Protein AF-A0A7J9F022-F1 (afdb_monomer_lite)

Foldseek 3Di:
DVVVCVDPVNDDPVVVLVVVLVVLLVVQAPDPPRPDDPRSVVSNVVSVVVVCVVVDDPPPPPVVVVVVVVVVVVVD

Sequence (76 aa):
MLLQYLHPDNMSSAEKMKIELAKVRDEFKMSESDCGSARVQVAQLTTKIKHLSSVLHKKVTLQMRFSLYTWMLSLQ

Organism: NCBI:txid34281

pLDDT: mean 77.88, std 11.26, range [52.16, 92.44]

Radius of gyration: 15.32 Å; chains: 1; bounding box: 36×43×30 Å

InterPro domains:
  IPR009068 uS15/NS1, RNA-binding domain superfamily [SSF47060] (19-57)

Secondary structure (DSSP, 8-state):
-HHHHT-GGGS-HHHHHHHHHHHHHHHH-SSTT-S--HHHHHHHHHHHHHHHHHH--TT-HHHHHHHHHHHHHTT-

Structure (mmCIF, N/CA/C/O backbone):
data_AF-A0A7J9F022-F1
#
_entry.id   AF-A0A7J9F022-F1
#
loop_
_atom_site.group_PDB
_atom_site.id
_atom_site.type_symbol
_atom_site.label_atom_id
_atom_site.label_alt_id
_atom_site.label_comp_id
_atom_site.label_asym_id
_atom_site.label_entity_id
_atom_site.label_seq_id
_atom_site.pdbx_PDB_ins_code
_atom_site.Cartn_x
_atom_site.Cartn_y
_atom_site.Cartn_z
_atom_site.occupancy
_atom_site.B_iso_or_equiv
_atom_site.auth_seq_id
_atom_site.auth_comp_id
_atom_site.auth_asym_id
_atom_site.auth_atom_id
_atom_site.pdbx_PDB_model_num
ATOM 1 N N . MET A 1 1 ? 1.754 -27.621 -16.172 1.00 61.03 1 MET A N 1
ATOM 2 C CA . MET A 1 1 ? 2.306 -26.498 -16.963 1.00 61.03 1 MET A CA 1
ATOM 3 C C . MET A 1 1 ? 1.905 -25.133 -16.388 1.00 61.03 1 MET A C 1
ATOM 5 O O . MET A 1 1 ? 2.786 -24.323 -16.162 1.00 61.03 1 MET A O 1
ATOM 9 N N . LEU A 1 2 ? 0.634 -24.885 -16.038 1.00 62.84 2 LEU A N 1
ATOM 10 C CA . LEU A 1 2 ? 0.178 -23.582 -15.506 1.00 62.84 2 LEU A CA 1
ATOM 11 C C . LEU A 1 2 ? 0.771 -23.186 -14.130 1.00 62.84 2 LEU A C 1
ATOM 13 O O . LEU A 1 2 ? 1.048 -22.017 -13.887 1.00 62.84 2 LEU A O 1
ATOM 17 N N . LEU A 1 3 ? 1.037 -24.165 -13.256 1.00 67.56 3 LEU A N 1
ATOM 18 C CA . LEU A 1 3 ? 1.583 -23.937 -11.907 1.00 67.56 3 LEU A CA 1
ATOM 19 C C . LEU A 1 3 ? 3.017 -23.372 -11.890 1.00 67.56 3 LEU A C 1
ATOM 21 O O . LEU A 1 3 ? 3.395 -22.730 -10.918 1.00 67.56 3 LEU A O 1
ATOM 25 N N . GLN A 1 4 ? 3.808 -23.568 -12.954 1.00 64.00 4 GLN A N 1
ATOM 26 C CA . GLN A 1 4 ? 5.163 -23.004 -13.040 1.00 64.00 4 GLN A CA 1
ATOM 27 C C . GLN A 1 4 ? 5.150 -21.484 -13.258 1.00 64.00 4 GLN A C 1
ATOM 29 O O . GLN A 1 4 ? 6.029 -20.789 -12.759 1.00 64.00 4 GLN A O 1
ATOM 34 N N . TYR A 1 5 ? 4.147 -20.947 -13.957 1.00 63.44 5 TYR A N 1
ATOM 35 C CA . TYR A 1 5 ? 4.040 -19.505 -14.216 1.00 63.44 5 TYR A CA 1
ATOM 36 C C . TYR A 1 5 ? 3.548 -18.710 -13.000 1.00 63.44 5 TYR A C 1
ATOM 38 O O . TYR A 1 5 ? 3.844 -17.529 -12.887 1.00 63.44 5 TYR A O 1
ATOM 46 N N . LEU A 1 6 ? 2.847 -19.364 -12.068 1.00 65.94 6 LEU A N 1
ATOM 47 C CA . LEU A 1 6 ? 2.373 -18.769 -10.812 1.00 65.94 6 LEU A CA 1
ATOM 48 C C . LEU A 1 6 ? 3.384 -18.918 -9.663 1.00 65.94 6 LEU A C 1
ATOM 50 O O . LEU A 1 6 ? 3.077 -18.576 -8.522 1.00 65.94 6 LEU A O 1
ATOM 54 N N . HIS A 1 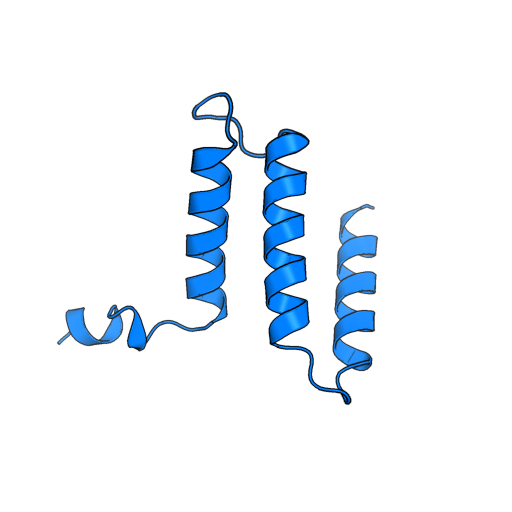7 ? 4.579 -19.453 -9.940 1.00 74.44 7 HIS A N 1
ATOM 55 C CA . HIS A 1 7 ? 5.600 -19.621 -8.916 1.00 74.44 7 HIS A CA 1
ATOM 56 C C . HIS A 1 7 ? 6.056 -18.249 -8.392 1.00 74.44 7 HIS A C 1
ATOM 58 O O . HIS A 1 7 ? 6.309 -17.353 -9.203 1.00 74.44 7 HIS A O 1
ATOM 64 N N . PRO A 1 8 ? 6.230 -18.066 -7.070 1.00 72.50 8 PRO A N 1
ATOM 65 C CA . PRO A 1 8 ? 6.665 -16.795 -6.496 1.00 72.50 8 PRO A CA 1
ATOM 66 C C . PRO A 1 8 ? 7.964 -16.238 -7.083 1.00 72.50 8 PRO A C 1
ATOM 68 O O . PRO A 1 8 ? 8.158 -15.022 -7.126 1.00 72.50 8 PRO A O 1
ATOM 71 N N . ASP A 1 9 ? 8.833 -17.110 -7.585 1.00 75.31 9 ASP A N 1
ATOM 72 C CA . ASP A 1 9 ? 10.083 -16.707 -8.234 1.00 75.31 9 ASP A CA 1
ATOM 73 C C . ASP A 1 9 ? 9.867 -16.073 -9.610 1.00 75.31 9 ASP A C 1
ATOM 75 O O . ASP A 1 9 ? 10.650 -15.214 -10.006 1.00 75.31 9 ASP A O 1
ATOM 79 N N . ASN A 1 10 ? 8.768 -16.417 -10.283 1.00 78.38 10 ASN A N 1
ATOM 80 C CA . ASN A 1 10 ? 8.398 -15.887 -11.594 1.00 78.38 10 ASN A CA 1
ATOM 81 C C . ASN A 1 10 ? 7.506 -14.637 -11.508 1.00 78.38 10 ASN A C 1
ATOM 83 O O . ASN A 1 10 ? 7.186 -14.043 -12.536 1.00 78.38 10 ASN A O 1
ATOM 87 N N . MET A 1 11 ? 7.125 -14.207 -10.299 1.00 81.00 11 MET A N 1
ATOM 88 C CA . MET A 1 11 ? 6.368 -12.971 -10.096 1.00 81.00 11 MET A CA 1
ATOM 89 C C . MET A 1 11 ? 7.248 -11.734 -10.275 1.00 81.00 11 MET A C 1
ATOM 91 O O . MET A 1 11 ? 8.375 -11.659 -9.767 1.00 81.00 11 MET A O 1
ATOM 95 N N . SER A 1 12 ? 6.689 -10.707 -10.908 1.00 83.50 12 SER A N 1
ATOM 96 C CA . SER A 1 12 ? 7.328 -9.399 -11.012 1.00 83.50 12 SER A CA 1
ATOM 97 C C . SER A 1 12 ? 7.505 -8.742 -9.635 1.00 83.50 12 SER A C 1
ATOM 99 O O . SER A 1 12 ? 6.758 -8.991 -8.685 1.00 83.50 12 SER A O 1
ATOM 101 N N . SER A 1 13 ? 8.476 -7.830 -9.522 1.00 80.25 13 SER A N 1
ATOM 102 C CA . SER A 1 13 ? 8.671 -7.016 -8.308 1.00 80.25 13 SER A CA 1
ATOM 103 C C . SER A 1 13 ? 7.398 -6.253 -7.908 1.00 80.25 13 SER A C 1
ATOM 105 O O . SER A 1 13 ? 7.130 -6.099 -6.715 1.00 80.25 13 SER A O 1
ATOM 107 N N . ALA A 1 14 ? 6.590 -5.828 -8.884 1.00 82.38 14 ALA A N 1
ATOM 108 C CA . ALA A 1 14 ? 5.324 -5.147 -8.643 1.00 82.38 14 ALA A CA 1
ATOM 109 C C . ALA A 1 14 ? 4.268 -6.076 -8.018 1.00 82.38 14 ALA A C 1
ATOM 111 O O . ALA A 1 14 ? 3.541 -5.657 -7.119 1.00 82.38 14 ALA A O 1
ATOM 112 N N . GLU A 1 15 ? 4.184 -7.336 -8.447 1.00 84.25 15 GLU A N 1
ATOM 113 C CA . GLU A 1 15 ? 3.263 -8.325 -7.868 1.00 84.25 15 GLU A CA 1
ATOM 114 C C . GLU A 1 15 ? 3.681 -8.720 -6.454 1.00 84.25 15 GLU A C 1
ATOM 116 O O . GLU A 1 15 ? 2.847 -8.727 -5.547 1.00 84.25 15 GLU A O 1
ATOM 121 N N . LYS A 1 16 ? 4.985 -8.925 -6.231 1.00 86.62 16 LYS A N 1
ATOM 122 C CA . LYS A 1 16 ? 5.543 -9.142 -4.887 1.00 86.62 16 LYS A CA 1
ATOM 123 C C . LYS A 1 16 ? 5.205 -7.973 -3.958 1.00 86.62 16 LYS A C 1
ATOM 125 O O . LYS A 1 16 ? 4.747 -8.189 -2.840 1.00 86.62 16 LYS A O 1
ATOM 130 N N . MET A 1 17 ? 5.332 -6.736 -4.442 1.00 88.00 17 MET A N 1
ATOM 131 C CA . MET A 1 17 ? 4.967 -5.540 -3.678 1.00 88.00 17 MET A CA 1
ATOM 132 C C . MET A 1 17 ? 3.470 -5.478 -3.345 1.00 88.00 17 MET A C 1
ATOM 134 O O . MET A 1 17 ? 3.106 -5.120 -2.228 1.00 88.00 17 MET A O 1
ATOM 138 N N . LYS A 1 18 ? 2.583 -5.842 -4.278 1.00 88.62 18 LYS A N 1
ATOM 139 C CA . LYS A 1 18 ? 1.134 -5.889 -4.009 1.00 88.62 18 LYS A CA 1
ATOM 140 C C . LYS A 1 18 ? 0.795 -6.878 -2.891 1.00 88.62 18 LYS A C 1
ATOM 142 O O . LYS A 1 18 ? -0.026 -6.553 -2.037 1.00 88.62 18 LYS A O 1
ATOM 147 N N . ILE A 1 19 ? 1.447 -8.041 -2.874 1.00 90.69 19 ILE A N 1
ATOM 148 C CA . ILE A 1 19 ? 1.265 -9.056 -1.826 1.00 90.69 19 ILE A CA 1
ATOM 149 C C . ILE A 1 19 ? 1.755 -8.530 -0.473 1.00 90.69 19 ILE A C 1
ATOM 151 O O . ILE A 1 19 ? 1.033 -8.623 0.515 1.00 90.69 19 ILE A O 1
ATOM 155 N N . GLU A 1 20 ? 2.942 -7.927 -0.421 1.00 89.12 20 GLU A N 1
ATOM 156 C CA . GLU A 1 20 ? 3.473 -7.350 0.822 1.00 89.12 20 GLU A CA 1
ATOM 157 C C . GLU A 1 20 ? 2.587 -6.217 1.363 1.00 89.12 20 GLU A C 1
ATOM 159 O O . GLU A 1 20 ? 2.307 -6.159 2.558 1.00 89.12 20 GLU A O 1
ATOM 164 N N . LEU A 1 21 ? 2.050 -5.353 0.497 1.00 90.62 21 LEU A N 1
ATOM 165 C CA . LEU A 1 21 ? 1.110 -4.306 0.913 1.00 90.62 21 LEU A CA 1
ATOM 166 C C . LEU A 1 21 ? -0.226 -4.857 1.422 1.00 90.62 21 LEU A C 1
ATOM 168 O O . LEU A 1 21 ? -0.846 -4.227 2.283 1.00 90.62 21 LEU A O 1
ATOM 172 N N . ALA A 1 22 ? -0.668 -6.006 0.907 1.00 89.81 22 ALA A N 1
ATOM 173 C CA . ALA A 1 22 ? -1.843 -6.702 1.418 1.00 89.81 22 ALA A CA 1
ATOM 174 C C . ALA A 1 22 ? -1.581 -7.275 2.819 1.00 89.81 22 ALA A C 1
ATOM 176 O O . ALA A 1 22 ? -2.392 -7.046 3.710 1.00 89.81 22 ALA A O 1
ATOM 177 N N . LYS A 1 23 ? -0.415 -7.897 3.048 1.00 90.69 23 LYS A N 1
ATOM 178 C CA . LYS A 1 23 ? -0.003 -8.379 4.380 1.00 90.69 23 LYS A CA 1
ATOM 179 C C . LYS A 1 23 ? 0.065 -7.246 5.405 1.00 90.69 23 LYS A C 1
ATOM 181 O O . LYS A 1 23 ? -0.525 -7.349 6.473 1.00 90.69 23 LYS A O 1
ATOM 186 N N . VAL A 1 24 ? 0.718 -6.135 5.051 1.00 90.88 24 VAL A N 1
ATOM 187 C CA . VAL A 1 24 ? 0.814 -4.944 5.916 1.00 90.88 24 VAL A CA 1
ATOM 188 C C . VAL A 1 24 ? -0.570 -4.354 6.198 1.00 90.88 24 VAL A C 1
ATOM 190 O O . VAL A 1 24 ? -0.833 -3.879 7.297 1.00 90.88 24 VAL A O 1
ATOM 193 N N . ARG A 1 25 ? -1.495 -4.399 5.234 1.00 90.25 25 ARG A N 1
ATOM 194 C CA . ARG A 1 25 ? -2.884 -4.004 5.490 1.00 90.25 25 ARG A CA 1
ATOM 195 C C . ARG A 1 25 ? -3.550 -4.938 6.495 1.00 90.25 25 ARG A C 1
ATOM 197 O O . ARG A 1 25 ? -4.182 -4.447 7.421 1.00 90.25 25 ARG A O 1
ATOM 204 N N . ASP A 1 26 ? -3.412 -6.248 6.325 1.00 89.44 26 ASP A N 1
ATOM 205 C CA . AS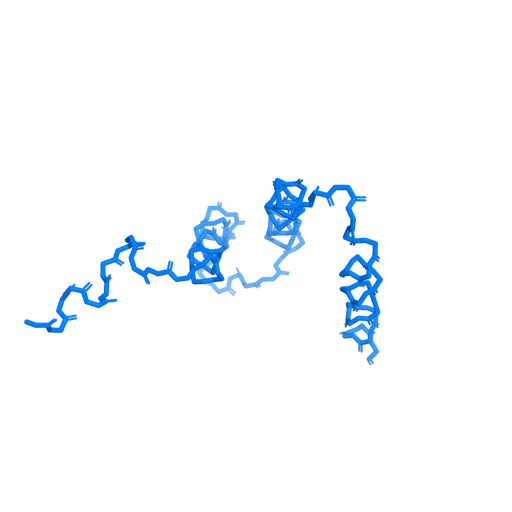P A 1 26 ? -4.045 -7.234 7.204 1.00 89.44 26 ASP A CA 1
ATOM 206 C C . ASP A 1 26 ? -3.515 -7.192 8.641 1.00 89.44 26 ASP A C 1
ATOM 208 O O . ASP A 1 26 ? -4.267 -7.477 9.568 1.00 89.44 26 ASP A O 1
ATOM 212 N N . GLU A 1 27 ? -2.265 -6.780 8.835 1.00 90.19 27 GLU A N 1
ATOM 213 C CA . GLU A 1 27 ? -1.668 -6.574 10.158 1.00 90.19 27 GLU A CA 1
ATOM 214 C C . GLU A 1 27 ? -2.165 -5.285 10.839 1.00 90.19 27 GLU A C 1
ATOM 216 O O . GLU A 1 27 ? -2.348 -5.246 12.056 1.00 90.19 27 GLU A O 1
ATOM 221 N N . PHE A 1 28 ? -2.400 -4.216 10.070 1.00 86.38 28 PHE A N 1
ATOM 222 C CA . PHE A 1 28 ? -2.740 -2.898 10.619 1.00 86.38 28 PHE A CA 1
ATOM 223 C C . PHE A 1 28 ? -4.232 -2.546 10.565 1.00 86.38 28 PHE A C 1
ATOM 225 O O . PHE A 1 28 ? -4.603 -1.519 11.145 1.00 86.38 28 PHE A O 1
ATOM 232 N N . LYS A 1 29 ? -5.072 -3.354 9.905 1.00 87.50 29 LYS A N 1
ATOM 233 C CA . LYS A 1 29 ? -6.527 -3.152 9.832 1.00 87.50 29 LYS A CA 1
ATOM 234 C C . LYS A 1 29 ? -7.177 -3.332 11.204 1.00 87.50 29 LYS A C 1
ATOM 236 O O . LYS A 1 29 ? -6.840 -4.248 11.948 1.00 87.50 29 LYS A O 1
ATOM 241 N N . MET A 1 30 ? -8.130 -2.464 11.530 1.00 84.88 30 MET A N 1
ATOM 242 C CA . MET A 1 30 ? -8.903 -2.566 12.781 1.00 84.88 30 MET A CA 1
ATOM 243 C C . MET A 1 30 ? -10.192 -3.377 12.627 1.00 84.88 30 MET A C 1
ATOM 245 O O . MET A 1 30 ? -10.723 -3.898 13.604 1.00 84.88 30 MET A O 1
ATOM 249 N N . SER A 1 31 ? -10.694 -3.486 11.402 1.00 85.62 31 SER A N 1
ATOM 250 C CA . SER A 1 31 ? -11.840 -4.307 11.022 1.00 85.62 31 SER A CA 1
ATOM 251 C C . SER A 1 31 ? -11.589 -4.903 9.640 1.00 85.62 31 SER A C 1
ATOM 253 O O . SER A 1 31 ? -10.722 -4.433 8.902 1.00 85.62 31 SER A O 1
ATOM 255 N N . GLU A 1 32 ? -12.347 -5.930 9.254 1.00 78.25 32 GLU A N 1
ATOM 256 C CA . GLU A 1 32 ? -12.175 -6.561 7.937 1.00 78.25 32 GLU A CA 1
ATOM 257 C C . GLU A 1 32 ? -12.389 -5.594 6.765 1.00 78.25 32 GLU A C 1
ATOM 259 O O . GLU A 1 32 ? -11.788 -5.765 5.706 1.00 78.25 32 GLU A O 1
ATOM 264 N N . SER A 1 33 ? -13.195 -4.551 6.968 1.00 81.62 33 SER A N 1
ATOM 265 C CA . SER A 1 33 ? -13.479 -3.524 5.967 1.00 81.62 33 SER A CA 1
ATOM 266 C C . SER A 1 33 ? -12.503 -2.343 5.989 1.00 81.62 33 SER A C 1
ATOM 268 O O . SER A 1 33 ? -12.622 -1.454 5.145 1.00 81.62 33 SER A O 1
ATOM 270 N N . ASP A 1 34 ? -11.563 -2.279 6.938 1.00 79.44 34 ASP A N 1
ATOM 271 C CA . ASP A 1 34 ? -10.648 -1.142 7.074 1.00 79.44 34 ASP A CA 1
ATOM 272 C C . ASP A 1 34 ? -9.586 -1.143 5.961 1.00 79.44 34 ASP A C 1
ATOM 274 O O . ASP A 1 34 ? -8.503 -1.720 6.069 1.00 79.44 34 ASP A O 1
ATOM 278 N N . CYS A 1 35 ? -9.928 -0.488 4.852 1.00 70.56 35 CYS A N 1
ATOM 279 C CA . CYS A 1 35 ? -9.086 -0.368 3.664 1.00 70.56 35 CYS A CA 1
ATOM 280 C C . CYS A 1 35 ? -8.301 0.949 3.594 1.00 70.56 35 CYS A C 1
ATOM 282 O O . CYS A 1 35 ? -7.678 1.213 2.565 1.00 70.56 35 CYS A O 1
ATOM 284 N N . GLY A 1 36 ? -8.338 1.791 4.632 1.00 77.94 36 GLY A N 1
ATOM 285 C CA . GLY A 1 36 ? -7.850 3.161 4.482 1.00 77.94 36 GLY A CA 1
ATOM 286 C C . GLY A 1 36 ? -7.740 3.998 5.746 1.00 77.94 36 GLY A C 1
ATOM 287 O O . GLY A 1 36 ? -7.609 5.214 5.620 1.00 77.94 36 GLY A O 1
ATOM 288 N N . SER A 1 37 ? -7.773 3.421 6.948 1.00 87.94 37 SER A N 1
ATOM 289 C CA . SER A 1 37 ? -7.448 4.182 8.156 1.00 87.94 37 SER A CA 1
ATOM 290 C C . SER A 1 37 ? -6.036 4.779 8.085 1.00 87.94 37 SER A C 1
ATOM 292 O O . SER A 1 37 ? -5.136 4.241 7.433 1.00 87.94 37 SER A O 1
ATOM 294 N N . ALA A 1 38 ? -5.818 5.896 8.786 1.00 86.75 38 ALA A N 1
ATOM 295 C CA . ALA A 1 38 ? -4.535 6.604 8.775 1.00 86.75 38 ALA A CA 1
ATOM 296 C C . ALA A 1 38 ? -3.352 5.680 9.123 1.00 86.75 38 ALA A C 1
ATOM 298 O O . ALA A 1 38 ? -2.300 5.751 8.496 1.00 86.75 38 ALA A O 1
ATOM 299 N N . ARG A 1 39 ? -3.546 4.748 10.065 1.00 84.62 39 ARG A N 1
ATOM 300 C CA . ARG A 1 39 ? -2.539 3.743 10.439 1.00 84.62 39 ARG A CA 1
ATOM 301 C C . ARG A 1 39 ? -2.199 2.780 9.298 1.00 84.62 39 ARG A C 1
ATOM 303 O O . ARG A 1 39 ? -1.019 2.546 9.048 1.00 84.62 39 ARG A O 1
ATOM 310 N N . VAL A 1 40 ? -3.204 2.268 8.582 1.00 89.81 40 VAL A N 1
ATOM 311 C CA . VAL A 1 40 ? -3.014 1.374 7.429 1.00 89.81 40 VAL A CA 1
ATOM 312 C C . VAL A 1 40 ? -2.289 2.120 6.310 1.00 89.81 40 VAL A C 1
ATOM 314 O O . VAL A 1 40 ? -1.313 1.606 5.764 1.00 89.81 40 VAL A O 1
ATOM 317 N N . GLN A 1 41 ? -2.699 3.360 6.022 1.00 89.38 41 GLN A N 1
ATOM 318 C CA . GLN A 1 41 ? -2.057 4.188 4.999 1.00 89.38 41 GLN A CA 1
ATOM 319 C C . GLN A 1 41 ? -0.588 4.483 5.336 1.00 89.38 41 GLN A C 1
ATOM 321 O O . GLN A 1 41 ? 0.282 4.325 4.477 1.00 89.38 41 GLN A O 1
ATOM 326 N N . VAL A 1 42 ? -0.283 4.856 6.584 1.00 91.69 42 VAL A N 1
ATOM 327 C CA . VAL A 1 42 ? 1.093 5.127 7.036 1.00 91.69 42 VAL A CA 1
ATOM 328 C C . VAL A 1 42 ? 1.963 3.870 6.957 1.00 91.69 42 VAL A C 1
ATOM 330 O O . VAL A 1 42 ? 3.091 3.941 6.462 1.00 91.69 42 VAL A O 1
ATOM 333 N N . ALA A 1 43 ? 1.453 2.710 7.377 1.00 89.88 43 ALA A N 1
ATOM 334 C CA . ALA A 1 43 ? 2.188 1.448 7.293 1.00 89.88 43 ALA A CA 1
ATOM 335 C C . ALA A 1 43 ? 2.497 1.067 5.832 1.00 89.88 43 ALA A C 1
ATOM 337 O O . ALA A 1 43 ? 3.642 0.764 5.485 1.00 89.88 43 ALA A O 1
ATOM 338 N N . GLN A 1 44 ? 1.509 1.180 4.940 1.00 89.12 44 GLN A N 1
ATOM 339 C CA . GLN A 1 44 ? 1.684 0.922 3.509 1.00 89.12 44 GLN A CA 1
ATOM 340 C C . GLN A 1 44 ? 2.675 1.894 2.849 1.00 89.12 44 GLN A C 1
ATOM 342 O O . GLN A 1 44 ? 3.529 1.466 2.068 1.00 89.12 44 GLN A O 1
ATOM 347 N N . LEU A 1 45 ? 2.596 3.192 3.161 1.00 91.88 45 LEU A N 1
ATOM 348 C CA . LEU A 1 45 ? 3.536 4.203 2.662 1.00 91.88 45 LEU A CA 1
ATOM 349 C C . LEU A 1 45 ? 4.963 3.930 3.147 1.00 91.88 45 LEU A C 1
ATOM 351 O O . LEU A 1 45 ? 5.899 3.990 2.351 1.00 91.88 45 LEU A O 1
ATOM 355 N N . THR A 1 46 ? 5.129 3.552 4.414 1.00 92.44 46 THR A N 1
ATOM 356 C CA . THR A 1 46 ? 6.438 3.218 4.993 1.00 92.44 46 THR A CA 1
ATOM 357 C C . THR A 1 46 ? 7.086 2.045 4.257 1.00 92.44 46 THR A C 1
ATOM 359 O O . THR A 1 46 ? 8.268 2.101 3.908 1.00 92.44 46 THR A O 1
ATOM 362 N N . THR A 1 47 ? 6.315 1.001 3.952 1.00 90.88 47 THR A N 1
ATOM 363 C CA . THR A 1 47 ? 6.795 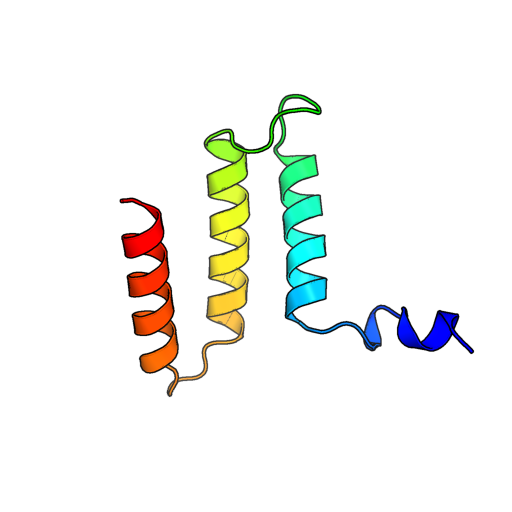-0.163 3.193 1.00 90.88 47 THR A CA 1
ATOM 364 C C . THR A 1 47 ? 7.174 0.204 1.756 1.00 90.88 47 THR A C 1
ATOM 366 O O . THR A 1 47 ? 8.237 -0.206 1.281 1.00 90.88 47 THR A O 1
ATOM 369 N N . LYS A 1 48 ? 6.380 1.048 1.081 1.00 88.94 48 LYS A N 1
ATOM 370 C CA . LYS A 1 48 ? 6.719 1.565 -0.259 1.00 88.94 48 LYS A CA 1
ATOM 371 C C . LYS A 1 48 ? 8.014 2.374 -0.247 1.00 88.94 48 LYS A C 1
ATOM 373 O O . LYS A 1 48 ? 8.854 2.166 -1.117 1.00 88.94 48 LYS A O 1
ATOM 378 N N . ILE A 1 49 ? 8.205 3.250 0.740 1.00 88.06 49 ILE A N 1
ATOM 379 C CA . ILE A 1 49 ? 9.424 4.061 0.877 1.00 88.06 49 ILE A CA 1
ATOM 380 C C . ILE A 1 49 ? 10.650 3.168 1.098 1.00 88.06 49 ILE A C 1
ATOM 382 O O . ILE A 1 49 ? 11.667 3.371 0.439 1.00 88.06 49 ILE A O 1
ATOM 386 N N . LYS A 1 50 ? 10.559 2.148 1.964 1.00 87.00 50 LYS A N 1
ATOM 387 C CA . LYS A 1 50 ? 11.654 1.187 2.192 1.00 87.00 50 LYS A CA 1
ATOM 388 C C . LYS A 1 50 ? 12.043 0.451 0.911 1.00 87.00 50 LYS A C 1
ATOM 390 O O . LYS A 1 50 ? 13.227 0.361 0.591 1.00 87.00 50 LYS A O 1
ATOM 395 N N . HIS A 1 51 ? 11.058 -0.030 0.156 1.00 86.06 51 HIS A N 1
ATOM 396 C CA . HIS A 1 51 ? 11.318 -0.697 -1.115 1.00 86.06 51 HIS A CA 1
ATOM 397 C C . HIS A 1 51 ? 11.930 0.245 -2.151 1.00 86.06 51 HIS A C 1
ATOM 399 O O . HIS A 1 51 ? 12.959 -0.085 -2.736 1.00 86.06 51 HIS A O 1
ATOM 405 N N . LEU A 1 52 ? 11.347 1.432 -2.335 1.00 82.44 52 LEU A N 1
ATOM 406 C CA . LEU A 1 52 ? 11.879 2.441 -3.248 1.00 82.44 52 LEU A CA 1
ATOM 407 C C . LEU A 1 52 ? 13.323 2.790 -2.886 1.00 82.44 52 LEU A C 1
ATOM 409 O O . LEU A 1 52 ? 14.172 2.778 -3.765 1.00 82.44 52 LEU A O 1
ATOM 413 N N . SER A 1 53 ? 13.621 2.991 -1.601 1.00 82.50 53 SER A N 1
ATOM 414 C CA . SER A 1 53 ? 14.979 3.243 -1.106 1.00 82.50 53 SER A CA 1
ATOM 415 C C . SER A 1 53 ? 15.961 2.121 -1.477 1.00 82.50 53 SER A C 1
ATOM 417 O O . SER A 1 53 ? 17.078 2.403 -1.900 1.00 82.50 53 SER A O 1
ATOM 419 N N . SER A 1 54 ? 15.536 0.852 -1.406 1.00 81.69 54 SER A N 1
ATOM 420 C CA . SER A 1 54 ? 16.379 -0.299 -1.778 1.00 81.69 54 SER A CA 1
ATOM 421 C C . SER A 1 54 ? 16.642 -0.433 -3.284 1.00 81.69 54 SER A C 1
ATOM 423 O O . SER A 1 54 ? 17.678 -0.957 -3.679 1.00 81.69 54 SER A O 1
ATOM 425 N N . VAL A 1 55 ? 15.721 0.049 -4.124 1.00 77.25 55 VAL A N 1
ATOM 426 C CA . VAL A 1 55 ? 15.802 -0.041 -5.595 1.00 77.25 55 VAL A CA 1
ATOM 427 C C . VAL A 1 55 ? 16.442 1.221 -6.205 1.00 77.25 55 VAL A C 1
ATOM 429 O O . VAL A 1 55 ? 16.893 1.218 -7.354 1.00 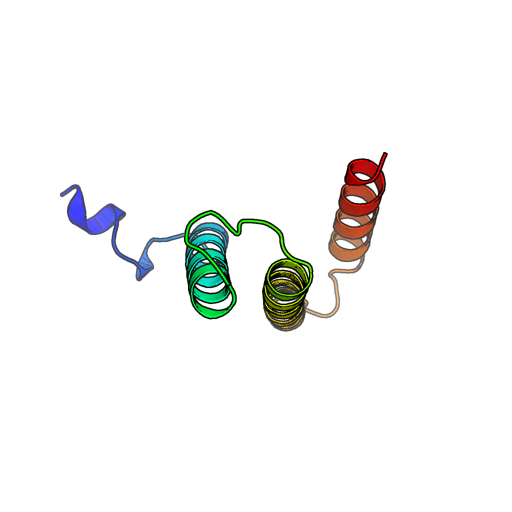77.25 55 VAL A O 1
ATOM 432 N N . LEU A 1 56 ? 16.525 2.315 -5.440 1.00 71.00 56 LEU A N 1
ATOM 433 C CA . LEU A 1 56 ? 17.040 3.608 -5.884 1.00 71.00 56 LEU A CA 1
ATOM 434 C C . LEU A 1 56 ? 18.579 3.627 -5.939 1.00 71.00 56 LEU A C 1
ATOM 436 O O . LEU A 1 56 ? 19.258 4.090 -5.025 1.00 71.00 56 LEU A O 1
ATOM 440 N N . HIS A 1 57 ? 19.160 3.190 -7.055 1.00 65.44 57 HIS A N 1
ATOM 441 C CA . HIS A 1 57 ? 20.570 3.466 -7.355 1.00 65.44 57 HIS A CA 1
ATOM 442 C C . HIS A 1 57 ? 20.767 4.941 -7.784 1.00 65.44 57 HIS A C 1
ATOM 444 O O . HIS A 1 57 ? 19.857 5.567 -8.323 1.00 65.44 57 HIS A O 1
ATOM 450 N N . LYS A 1 58 ? 21.969 5.513 -7.573 1.00 56.12 58 LYS A N 1
ATOM 451 C CA . LYS A 1 58 ? 22.344 6.956 -7.664 1.00 56.12 58 LYS A CA 1
ATOM 452 C C . LYS A 1 58 ? 21.924 7.759 -8.927 1.00 56.12 58 LYS A C 1
ATOM 454 O O . LYS A 1 58 ? 22.172 8.958 -8.970 1.00 56.12 58 LYS A O 1
ATOM 459 N N . LYS A 1 59 ? 21.303 7.158 -9.950 1.00 52.16 59 LYS A N 1
ATOM 460 C CA . LYS A 1 59 ? 20.943 7.792 -11.240 1.00 52.16 59 LYS A CA 1
ATOM 461 C C . LYS A 1 59 ? 19.427 7.972 -11.464 1.00 52.16 59 LYS A C 1
ATOM 463 O O . LYS A 1 59 ? 18.991 8.225 -12.581 1.00 52.16 59 LYS A O 1
ATOM 468 N N . VAL A 1 60 ? 18.610 7.841 -10.417 1.00 58.06 60 VAL A N 1
ATOM 469 C CA . VAL A 1 60 ? 17.145 7.673 -10.519 1.00 58.06 60 VAL A CA 1
ATOM 470 C C . VAL A 1 60 ? 16.356 8.947 -10.123 1.00 58.06 60 VAL A C 1
ATOM 472 O O . VAL A 1 60 ? 15.223 8.904 -9.652 1.00 58.06 60 VAL A O 1
ATOM 475 N N . THR A 1 61 ? 16.917 10.136 -10.361 1.00 57.06 61 THR A N 1
ATOM 476 C CA . THR A 1 61 ? 16.260 11.432 -10.068 1.00 57.06 61 THR A CA 1
ATOM 477 C C . THR A 1 61 ? 14.947 11.633 -10.846 1.00 57.06 61 THR A C 1
ATOM 479 O O . THR A 1 61 ? 14.030 12.302 -10.371 1.00 57.06 61 THR A O 1
ATOM 482 N N . LEU A 1 62 ? 14.829 11.026 -12.034 1.00 60.97 62 LEU A N 1
ATOM 483 C CA . LEU A 1 62 ? 13.642 11.122 -12.895 1.00 60.97 62 LEU A CA 1
ATOM 484 C C . LEU A 1 62 ? 12.434 10.338 -12.355 1.00 60.97 62 LEU A C 1
ATOM 486 O O . LEU A 1 62 ? 11.321 10.855 -12.393 1.00 60.97 62 LEU A O 1
ATOM 490 N N . GLN A 1 63 ? 12.635 9.138 -11.799 1.00 61.38 63 GLN A N 1
ATOM 491 C CA . GLN A 1 63 ? 11.545 8.358 -11.186 1.00 61.38 63 GLN A CA 1
ATOM 492 C C . GLN A 1 63 ? 11.005 9.035 -9.922 1.00 61.38 63 GLN A C 1
ATOM 494 O O . GLN A 1 63 ? 9.794 9.062 -9.722 1.00 61.38 63 GLN A O 1
ATOM 499 N N . MET A 1 64 ? 11.880 9.637 -9.105 1.00 61.84 64 MET A N 1
ATOM 500 C CA . MET A 1 64 ? 11.463 10.384 -7.911 1.00 61.84 64 MET A CA 1
ATOM 501 C C . MET A 1 64 ? 10.538 11.548 -8.274 1.00 61.84 64 MET A C 1
ATOM 503 O O . MET A 1 64 ? 9.484 11.704 -7.664 1.00 61.84 64 MET A O 1
ATOM 507 N N . ARG A 1 65 ? 10.892 12.327 -9.306 1.00 63.88 65 ARG A N 1
ATOM 508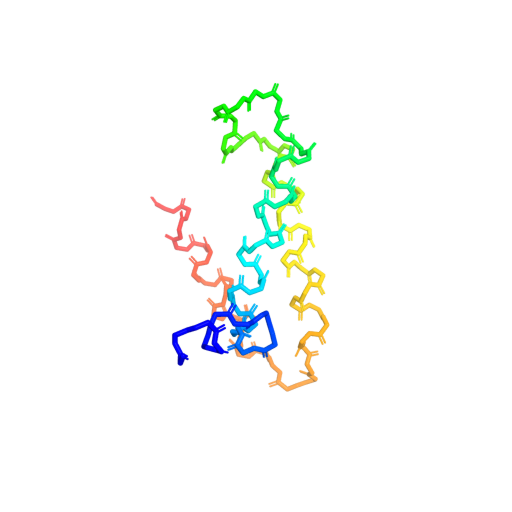 C CA . ARG A 1 65 ? 10.045 13.419 -9.806 1.00 63.88 65 ARG A CA 1
ATOM 509 C C . ARG A 1 65 ? 8.714 12.901 -10.337 1.00 63.88 65 ARG A C 1
ATOM 511 O O . ARG A 1 65 ? 7.678 13.411 -9.930 1.00 63.88 65 ARG A O 1
ATOM 518 N N . PHE A 1 66 ? 8.731 11.883 -11.198 1.00 66.00 66 PHE A N 1
ATOM 519 C CA . PHE A 1 66 ? 7.508 11.345 -11.799 1.00 66.00 66 PHE A CA 1
ATOM 520 C C . PHE A 1 66 ? 6.532 10.822 -10.735 1.00 66.00 66 PHE A C 1
ATOM 522 O O . PHE A 1 66 ? 5.357 11.174 -10.761 1.00 66.00 66 PHE A O 1
ATOM 529 N N . SER A 1 67 ? 7.037 10.083 -9.743 1.00 64.06 67 SER A N 1
ATOM 530 C CA . SER A 1 67 ? 6.233 9.558 -8.635 1.00 64.06 67 SER A CA 1
ATOM 531 C C . SER A 1 67 ? 5.617 10.678 -7.782 1.00 64.06 67 SER A C 1
ATOM 533 O O . SER A 1 67 ? 4.420 10.640 -7.491 1.00 64.06 67 SER A O 1
ATOM 535 N N . LEU A 1 68 ? 6.387 11.732 -7.467 1.00 65.69 68 LEU A N 1
ATOM 536 C CA . LEU A 1 68 ? 5.887 12.901 -6.728 1.00 65.69 68 LEU A CA 1
ATOM 537 C C . LEU A 1 68 ? 4.770 13.629 -7.493 1.00 65.69 68 LEU A C 1
ATOM 539 O O . LEU A 1 68 ? 3.738 13.948 -6.908 1.00 65.69 68 LEU A O 1
ATOM 543 N N . TYR A 1 69 ? 4.953 13.849 -8.800 1.00 72.62 69 TYR A N 1
ATOM 544 C CA . TYR A 1 69 ? 3.943 14.488 -9.649 1.00 72.62 69 TYR A CA 1
ATOM 545 C C . TYR A 1 69 ? 2.671 13.643 -9.754 1.00 72.62 69 TYR A C 1
ATOM 547 O O . TYR A 1 69 ? 1.578 14.180 -9.603 1.00 72.62 69 TYR A O 1
ATOM 555 N N . THR A 1 70 ? 2.789 12.324 -9.946 1.00 71.44 70 THR A N 1
ATOM 556 C CA . THR A 1 70 ? 1.610 11.442 -9.989 1.00 71.44 70 THR A CA 1
ATOM 557 C C . THR A 1 70 ? 0.854 11.391 -8.663 1.00 71.44 70 THR A C 1
ATOM 559 O O . THR A 1 70 ? -0.375 11.354 -8.659 1.00 71.44 70 THR A O 1
ATOM 562 N N . TRP A 1 71 ? 1.567 11.428 -7.534 1.00 68.94 71 TRP A N 1
ATOM 563 C CA . TRP A 1 71 ? 0.947 11.445 -6.212 1.00 68.94 71 TRP A CA 1
ATOM 564 C C . TRP A 1 71 ? 0.215 12.764 -5.952 1.00 68.94 71 TRP A C 1
ATOM 566 O O . TRP A 1 71 ? -0.924 12.750 -5.499 1.00 68.94 71 TRP A O 1
ATOM 576 N N . MET A 1 72 ? 0.826 13.892 -6.323 1.00 71.06 72 MET A N 1
ATOM 577 C CA . MET A 1 72 ? 0.224 15.219 -6.184 1.00 71.06 72 MET A CA 1
ATOM 578 C C . MET A 1 72 ? -1.036 15.382 -7.051 1.00 71.06 72 MET A C 1
ATOM 580 O O . MET A 1 72 ? -2.022 15.939 -6.584 1.00 71.06 72 MET A O 1
ATOM 584 N N . LEU A 1 73 ? -1.039 14.834 -8.272 1.00 71.12 73 LEU A N 1
ATOM 585 C CA . LEU A 1 73 ? -2.213 14.828 -9.158 1.00 71.12 73 LEU A CA 1
ATOM 586 C C . LEU A 1 73 ? -3.350 13.916 -8.670 1.00 71.12 73 LEU A C 1
ATOM 588 O O . LEU A 1 73 ? -4.490 14.122 -9.060 1.00 71.12 73 LEU A O 1
ATOM 592 N N . SER A 1 74 ? -3.059 12.919 -7.829 1.00 67.19 74 SER A N 1
ATOM 593 C CA . SER A 1 74 ? -4.079 12.022 -7.257 1.00 67.19 74 SER A CA 1
ATOM 594 C C . SER A 1 74 ? -4.768 12.604 -6.012 1.00 67.19 74 SER A C 1
ATOM 596 O O . SER A 1 74 ? -5.637 11.952 -5.439 1.00 67.19 74 SER A O 1
ATOM 598 N N . LEU A 1 75 ? -4.339 13.788 -5.557 1.00 67.19 75 LEU A N 1
ATOM 599 C CA . LEU A 1 75 ? -4.890 14.517 -4.408 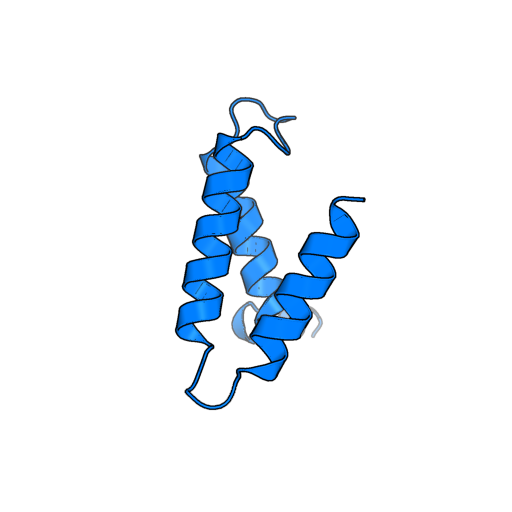1.00 67.19 75 LEU A CA 1
ATOM 600 C C . LEU A 1 75 ? -5.779 15.711 -4.819 1.00 67.19 75 LEU A C 1
ATOM 602 O O . LEU A 1 75 ? -6.260 16.422 -3.937 1.00 67.19 75 LEU A O 1
ATOM 606 N N . GLN A 1 76 ? -5.974 15.939 -6.125 1.00 63.34 76 GLN A N 1
ATOM 607 C CA . GLN A 1 76 ? -6.964 16.869 -6.694 1.00 63.34 76 GLN A CA 1
ATOM 608 C C . GLN A 1 76 ? -8.231 16.114 -7.088 1.00 63.34 76 GLN A C 1
ATOM 610 O O . GLN A 1 76 ? -9.316 16.715 -6.935 1.00 63.34 76 GLN A O 1
#